Protein AF-A0A0F9GQ39-F1 (afdb_monomer)

Organism: NCBI:txid412755

Foldseek 3Di:
DDDKDKDWDWDDDPQAWIWIWIDIDVGDIGTQDIDGGHRCVVVCVVVVVVSVVVVVVVVVVVVVVVVVD

Radius of gyration: 14.48 Å; Cα contacts (8 Å, |Δi|>4): 80; chains: 1; bounding box: 34×25×35 Å

Secondary structure (DSSP, 8-state):
-----EEEEEEEETTTEEEEEEEETT---EEEEEEE-TTTHHHHHHHHHHHHHHHHHHHHHHHHHHHH-

Structure (mmCIF, N/CA/C/O backbone):
data_AF-A0A0F9GQ39-F1
#
_entry.id   AF-A0A0F9GQ39-F1
#
loop_
_atom_site.group_PDB
_atom_site.id
_atom_site.type_symbol
_atom_site.label_atom_id
_atom_site.label_alt_id
_atom_site.label_comp_id
_atom_site.label_asym_id
_atom_site.label_entity_id
_atom_site.label_seq_id
_atom_site.pdbx_PDB_ins_code
_atom_site.Cartn_x
_atom_site.Cartn_y
_atom_site.Cartn_z
_atom_site.occupancy
_atom_site.B_iso_or_equiv
_atom_site.auth_seq_id
_atom_site.auth_comp_id
_atom_site.auth_asym_id
_atom_site.auth_atom_id
_atom_site.pdbx_PDB_model_num
ATOM 1 N N . MET A 1 1 ? 20.255 -0.893 -18.933 1.00 60.34 1 MET A N 1
ATOM 2 C CA . MET A 1 1 ? 18.973 -0.580 -18.273 1.00 60.34 1 MET A CA 1
ATOM 3 C C . M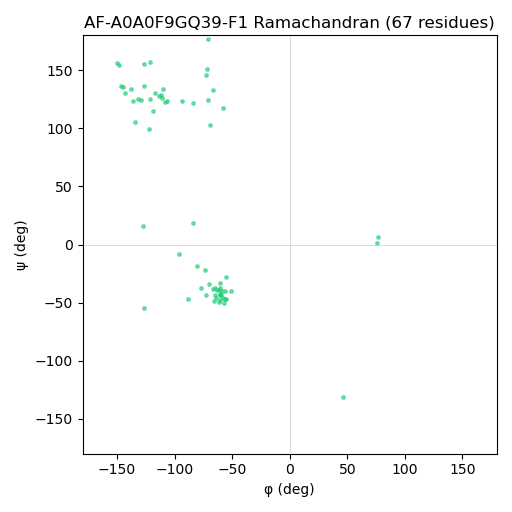ET A 1 1 ? 19.236 0.450 -17.200 1.00 60.34 1 MET A C 1
ATOM 5 O O . MET A 1 1 ? 20.268 0.351 -16.544 1.00 60.34 1 MET A O 1
ATOM 9 N N . ALA A 1 2 ? 18.368 1.453 -17.098 1.00 74.25 2 ALA A N 1
ATOM 10 C CA . ALA A 1 2 ? 18.377 2.370 -15.967 1.00 74.25 2 ALA A CA 1
ATOM 11 C C . ALA A 1 2 ? 17.847 1.636 -14.725 1.00 74.25 2 ALA A C 1
ATOM 13 O O . ALA A 1 2 ? 17.082 0.682 -14.858 1.00 74.25 2 ALA A O 1
ATOM 14 N N . LEU A 1 3 ? 18.310 2.046 -13.547 1.00 84.62 3 LEU A N 1
ATOM 15 C CA . LEU A 1 3 ? 17.718 1.635 -12.279 1.00 84.62 3 LEU A CA 1
ATOM 16 C C . LEU A 1 3 ? 16.314 2.250 -12.197 1.00 84.62 3 LEU A C 1
ATOM 18 O O . LEU A 1 3 ? 16.188 3.434 -12.493 1.00 84.62 3 LEU A O 1
ATOM 22 N N . ILE A 1 4 ? 15.312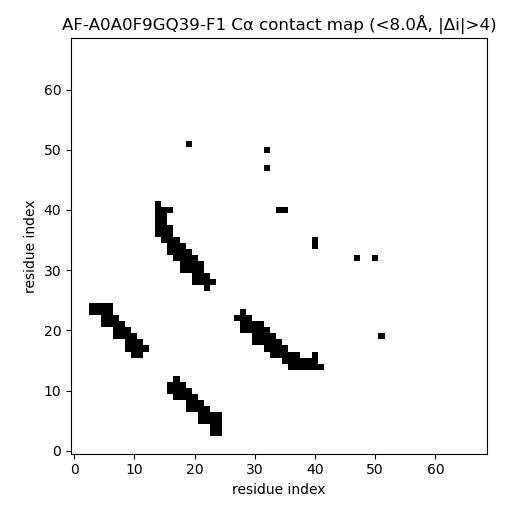 1.450 -11.831 1.00 90.25 4 ILE A N 1
ATOM 23 C CA . ILE A 1 4 ? 13.954 1.915 -11.520 1.00 90.25 4 ILE A CA 1
ATOM 24 C C . ILE A 1 4 ? 13.753 1.707 -10.022 1.00 90.25 4 ILE A C 1
ATOM 26 O O . ILE A 1 4 ? 13.966 0.598 -9.520 1.00 90.25 4 ILE A O 1
ATOM 30 N N . GLU A 1 5 ? 13.363 2.759 -9.313 1.00 93.56 5 GLU A N 1
ATOM 31 C CA . GLU A 1 5 ? 13.072 2.740 -7.883 1.00 93.56 5 GLU A CA 1
ATOM 32 C C . GLU A 1 5 ? 11.602 3.094 -7.633 1.00 93.56 5 GLU A C 1
ATOM 34 O O . GLU A 1 5 ? 11.091 4.085 -8.148 1.00 93.56 5 GLU A O 1
ATOM 39 N N . ILE A 1 6 ? 10.914 2.278 -6.830 1.00 94.81 6 ILE A N 1
A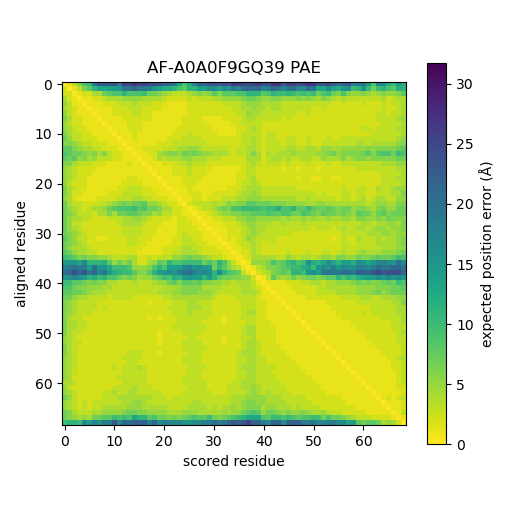TOM 40 C CA . ILE A 1 6 ? 9.531 2.529 -6.410 1.00 94.81 6 ILE A CA 1
ATOM 41 C C . ILE A 1 6 ? 9.516 2.666 -4.888 1.00 94.81 6 ILE A C 1
ATOM 43 O O . ILE A 1 6 ? 9.777 1.706 -4.160 1.00 94.81 6 ILE A O 1
ATOM 47 N N . GLU A 1 7 ? 9.181 3.857 -4.405 1.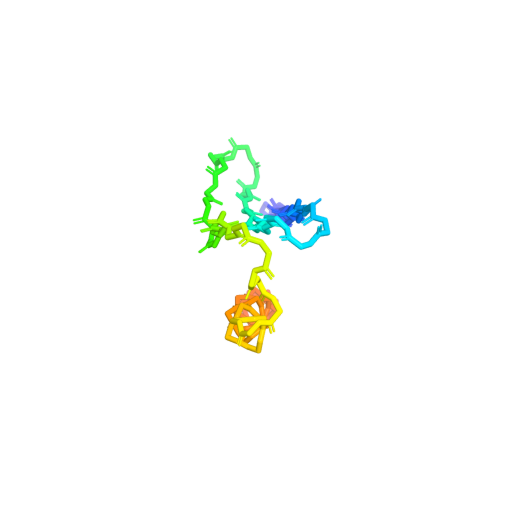00 96.31 7 GLU A N 1
ATOM 48 C CA . GLU A 1 7 ? 8.994 4.154 -2.989 1.00 96.31 7 GLU A CA 1
ATOM 49 C C . GLU A 1 7 ? 7.514 4.004 -2.621 1.00 96.31 7 GLU A C 1
ATOM 51 O O . GLU A 1 7 ? 6.650 4.677 -3.184 1.00 96.31 7 GLU A O 1
ATOM 56 N N . ILE A 1 8 ? 7.214 3.161 -1.629 1.00 96.69 8 ILE A N 1
ATOM 57 C CA . ILE A 1 8 ? 5.871 3.039 -1.046 1.00 96.69 8 ILE A CA 1
ATOM 58 C C . ILE A 1 8 ? 5.894 3.657 0.348 1.00 96.69 8 ILE A C 1
ATOM 60 O O . ILE A 1 8 ? 6.654 3.235 1.221 1.00 96.69 8 ILE A O 1
ATOM 64 N N . MET A 1 9 ? 5.028 4.638 0.578 1.00 97.88 9 MET A N 1
ATOM 65 C CA . MET A 1 9 ? 4.912 5.340 1.852 1.00 97.88 9 MET A CA 1
ATOM 66 C C . MET A 1 9 ? 3.558 5.045 2.490 1.00 97.88 9 MET A C 1
ATOM 68 O O . MET A 1 9 ? 2.514 5.242 1.869 1.00 97.88 9 MET A O 1
ATOM 72 N N . LEU A 1 10 ? 3.586 4.609 3.751 1.00 96.94 10 LEU A N 1
ATOM 73 C CA . LEU A 1 10 ? 2.399 4.380 4.574 1.00 96.94 10 LEU A CA 1
ATOM 74 C C . LEU A 1 10 ? 2.356 5.402 5.707 1.00 96.94 10 LEU A C 1
ATOM 76 O O . LEU A 1 10 ? 3.326 5.547 6.454 1.00 96.94 10 LEU A O 1
ATOM 80 N N . LYS A 1 11 ? 1.222 6.081 5.863 1.00 97.00 11 LYS A N 1
ATOM 81 C CA . LYS A 1 11 ? 0.952 7.004 6.971 1.00 97.00 11 LYS A CA 1
ATOM 82 C C . LYS A 1 11 ? -0.348 6.596 7.642 1.00 97.00 11 LYS A C 1
ATOM 84 O O . LYS A 1 11 ? -1.315 6.267 6.963 1.00 97.00 11 LYS A O 1
ATOM 89 N N . TRP A 1 12 ? -0.380 6.599 8.969 1.00 95.25 12 TRP A N 1
ATOM 90 C CA . TRP A 1 12 ? -1.596 6.269 9.701 1.00 95.25 12 TRP A CA 1
ATOM 91 C C . TRP A 1 12 ? -1.678 6.992 11.037 1.00 95.25 12 TRP A C 1
ATOM 93 O O . TRP A 1 12 ? -0.668 7.342 11.648 1.00 95.25 12 TRP A O 1
ATOM 103 N N . GLU A 1 13 ? -2.910 7.143 11.501 1.00 93.38 13 GLU A N 1
ATOM 104 C CA . GLU A 1 13 ? -3.257 7.580 12.843 1.00 93.38 13 GLU A CA 1
ATOM 105 C C . GLU A 1 13 ? -4.310 6.618 13.402 1.00 93.38 13 GLU A C 1
ATOM 107 O O . GLU A 1 13 ? -5.346 6.364 12.780 1.00 93.38 13 GLU A O 1
ATOM 112 N N . ASN A 1 14 ? -4.027 6.037 14.571 1.00 89.44 14 ASN A N 1
ATOM 113 C CA . ASN A 1 14 ? -4.829 4.956 15.141 1.00 89.44 14 ASN A CA 1
ATOM 114 C C . ASN A 1 14 ? -6.292 5.373 15.329 1.00 89.44 14 ASN A C 1
ATOM 116 O O . ASN A 1 14 ? -6.600 6.246 16.134 1.00 89.44 14 ASN A O 1
ATOM 120 N N . GLY A 1 15 ? -7.196 4.691 14.623 1.00 86.88 15 GLY A N 1
ATOM 121 C CA . GLY A 1 15 ? -8.632 4.958 14.702 1.00 86.88 15 GLY A CA 1
ATOM 122 C C . GLY A 1 15 ? -9.099 6.206 13.946 1.00 86.88 15 GLY A C 1
ATOM 123 O O . GLY A 1 15 ? -10.270 6.551 14.079 1.00 86.88 15 GLY A O 1
ATOM 124 N N . VAL A 1 16 ? -8.225 6.866 13.178 1.00 90.56 16 VAL A N 1
ATOM 125 C CA . VAL A 1 16 ? -8.523 8.148 12.516 1.00 90.56 16 VAL A CA 1
ATOM 126 C C . VAL A 1 16 ? -8.239 8.094 11.020 1.00 90.56 16 VAL A C 1
ATOM 128 O O . VAL A 1 16 ? -9.116 8.398 10.215 1.00 90.56 16 VAL A O 1
ATOM 131 N N . SER A 1 17 ? -7.024 7.722 10.616 1.00 93.88 17 SER A N 1
ATOM 132 C CA . SER A 1 17 ? -6.634 7.831 9.211 1.00 93.88 17 SER A CA 1
ATOM 133 C C . SER A 1 17 ? -5.645 6.766 8.768 1.00 93.88 17 SER A C 1
ATOM 135 O O . SER A 1 17 ? -4.879 6.209 9.559 1.00 93.88 17 SER A O 1
ATOM 137 N N . PHE A 1 18 ? -5.681 6.486 7.470 1.00 95.50 18 PHE A N 1
ATOM 138 C CA . PHE A 1 18 ? -4.700 5.671 6.772 1.00 95.50 18 PHE A CA 1
ATOM 139 C C . PHE A 1 18 ? -4.492 6.223 5.363 1.00 95.50 18 PHE A C 1
ATOM 141 O O . PHE A 1 18 ? -5.450 6.531 4.654 1.00 95.50 18 PHE A O 1
ATOM 148 N N . GLU A 1 19 ? -3.240 6.308 4.941 1.00 97.00 19 GLU A N 1
ATOM 149 C CA . GLU A 1 19 ? -2.842 6.727 3.607 1.00 97.00 19 GLU A CA 1
ATOM 150 C C . GLU A 1 19 ? -1.704 5.831 3.106 1.00 97.00 19 GLU A C 1
ATOM 152 O O . GLU A 1 19 ? -0.733 5.575 3.823 1.00 97.00 19 GLU A O 1
ATOM 157 N N . MET A 1 20 ? -1.821 5.378 1.860 1.00 97.75 20 MET A N 1
ATOM 158 C CA . MET A 1 20 ? -0.741 4.751 1.105 1.00 97.75 20 MET A CA 1
ATOM 159 C C . MET A 1 20 ? -0.506 5.558 -0.168 1.00 97.75 20 MET A C 1
ATOM 161 O O . MET A 1 20 ? -1.427 5.773 -0.963 1.00 97.75 20 MET A O 1
ATOM 165 N N . THR A 1 21 ? 0.737 5.981 -0.366 1.00 98.00 21 THR A N 1
ATOM 166 C CA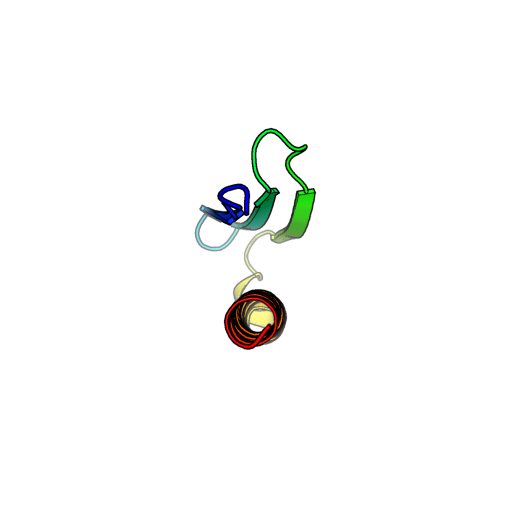 . THR A 1 21 ? 1.184 6.703 -1.559 1.00 98.00 21 THR A CA 1
ATOM 167 C C . THR A 1 21 ? 2.388 6.016 -2.186 1.00 98.00 21 THR A C 1
ATOM 169 O O . THR A 1 21 ? 3.159 5.363 -1.482 1.00 98.00 21 THR A O 1
ATOM 172 N N . GLU A 1 22 ? 2.584 6.222 -3.481 1.00 96.50 22 GLU A N 1
ATOM 173 C CA . GLU A 1 22 ? 3.753 5.759 -4.229 1.00 96.50 22 GLU A CA 1
ATOM 174 C C . GLU A 1 22 ? 4.509 6.918 -4.879 1.00 96.50 22 GLU A C 1
ATOM 176 O O . GLU A 1 22 ? 3.939 7.983 -5.133 1.00 96.50 22 GLU A O 1
ATOM 181 N N . LYS A 1 23 ? 5.786 6.690 -5.168 1.00 97.06 23 LYS A N 1
ATOM 182 C CA . LYS A 1 23 ? 6.624 7.527 -6.026 1.00 97.06 23 LYS A CA 1
ATOM 183 C C . LYS A 1 23 ? 7.554 6.617 -6.825 1.00 97.06 23 LYS A C 1
ATOM 185 O O . LYS A 1 23 ? 8.187 5.744 -6.244 1.00 97.06 23 LYS A O 1
ATOM 190 N N . GLU A 1 24 ? 7.617 6.818 -8.136 1.00 94.88 24 GLU A N 1
ATOM 191 C CA . GLU A 1 24 ? 8.555 6.121 -9.025 1.00 94.88 24 GLU A CA 1
ATOM 192 C C . GLU A 1 24 ? 9.657 7.101 -9.438 1.00 94.88 24 GLU A C 1
ATOM 194 O O . GLU A 1 24 ? 9.354 8.183 -9.947 1.00 94.88 24 GLU A O 1
ATOM 199 N N . ASP A 1 25 ? 10.915 6.747 -9.176 1.00 93.25 25 ASP A N 1
ATOM 200 C CA . ASP A 1 25 ? 12.106 7.573 -9.400 1.00 93.25 25 ASP A CA 1
ATOM 201 C C . ASP A 1 25 ? 11.929 9.023 -8.883 1.00 93.25 25 ASP A C 1
ATOM 203 O O . ASP A 1 25 ? 11.459 9.261 -7.766 1.00 93.25 25 ASP A O 1
ATOM 207 N N . ASP A 1 26 ? 12.266 10.025 -9.699 1.00 90.62 26 ASP A N 1
ATOM 208 C CA . ASP A 1 26 ? 12.047 11.454 -9.428 1.00 90.62 26 ASP A CA 1
ATOM 209 C C . ASP A 1 26 ? 10.625 11.932 -9.797 1.00 90.62 26 ASP A C 1
ATOM 211 O O . ASP A 1 26 ? 10.371 13.129 -9.969 1.00 90.62 26 ASP A O 1
ATOM 215 N N . GLY A 1 27 ? 9.684 10.998 -9.940 1.00 91.00 27 GLY A N 1
ATOM 216 C CA . GLY A 1 27 ? 8.298 11.249 -10.306 1.00 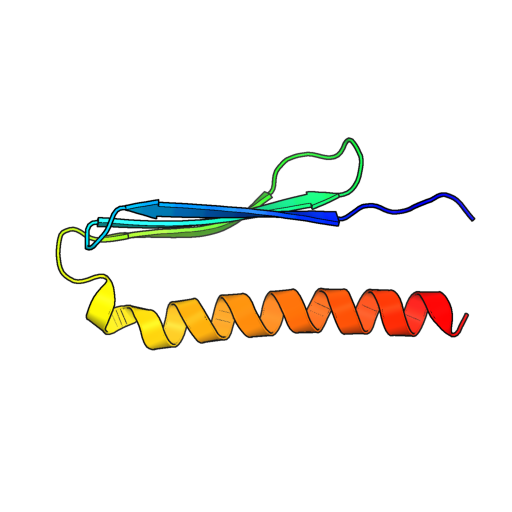91.00 27 GLY A CA 1
ATOM 217 C C . GLY A 1 27 ? 7.460 11.922 -9.216 1.00 91.00 27 GLY A C 1
ATOM 218 O O . GLY A 1 27 ? 7.895 12.189 -8.092 1.00 91.00 27 GLY A O 1
ATOM 219 N N . ALA A 1 28 ? 6.207 12.209 -9.572 1.00 94.69 28 ALA A N 1
ATOM 220 C CA . ALA A 1 28 ? 5.235 12.762 -8.639 1.00 94.69 28 ALA A CA 1
ATOM 221 C C . ALA A 1 28 ? 4.773 11.702 -7.630 1.00 94.69 28 ALA A C 1
ATOM 223 O O . ALA A 1 28 ? 4.611 10.534 -7.974 1.00 94.69 28 ALA A O 1
ATOM 224 N N . VAL A 1 29 ? 4.496 12.139 -6.399 1.00 96.75 29 VAL A N 1
ATOM 225 C CA . VAL A 1 29 ? 3.834 11.292 -5.403 1.00 96.75 29 VAL A CA 1
ATOM 226 C C . VAL A 1 29 ? 2.375 11.097 -5.809 1.00 96.75 29 VAL A C 1
ATOM 228 O O . VAL A 1 29 ? 1.640 12.074 -5.979 1.00 96.75 29 VAL A O 1
ATOM 231 N N . VAL A 1 30 ? 1.949 9.844 -5.931 1.00 96.06 30 VAL A N 1
ATOM 232 C CA . VAL A 1 30 ? 0.578 9.455 -6.275 1.00 96.06 30 VAL A CA 1
ATOM 233 C C . VAL A 1 30 ? -0.086 8.820 -5.057 1.00 96.06 30 VAL A C 1
ATOM 235 O O . VAL A 1 30 ? 0.502 7.986 -4.371 1.00 96.06 30 VAL A O 1
ATOM 238 N N . SER A 1 31 ? -1.323 9.227 -4.762 1.00 95.81 31 SER A N 1
ATOM 239 C CA . SER A 1 31 ? -2.121 8.609 -3.700 1.00 95.81 31 SER A CA 1
ATOM 240 C C . SER A 1 31 ? -2.819 7.367 -4.238 1.00 95.81 31 SER A C 1
ATOM 242 O O . SER A 1 31 ? -3.584 7.457 -5.196 1.00 95.81 31 SER A O 1
ATOM 244 N N . ILE A 1 32 ? -2.556 6.217 -3.617 1.00 95.12 32 ILE A N 1
ATOM 245 C CA . ILE A 1 32 ? -3.199 4.949 -3.975 1.00 95.12 32 ILE A CA 1
ATOM 246 C C . ILE A 1 32 ? -4.494 4.796 -3.183 1.00 95.12 32 ILE A C 1
ATOM 248 O O . ILE A 1 32 ? -5.546 4.473 -3.730 1.00 95.12 32 ILE A O 1
ATOM 252 N N . ILE A 1 33 ? -4.424 5.046 -1.877 1.00 94.94 33 ILE A N 1
ATOM 253 C CA . ILE A 1 33 ? -5.592 5.071 -1.006 1.00 94.94 33 ILE A CA 1
ATOM 254 C C . ILE A 1 33 ? -5.381 6.109 0.087 1.00 94.94 33 ILE A C 1
ATOM 256 O O . ILE A 1 33 ? -4.314 6.186 0.694 1.00 94.94 33 ILE A O 1
ATOM 260 N N . LYS A 1 34 ? -6.426 6.889 0.350 1.00 94.94 34 LYS A N 1
ATOM 261 C CA . LYS A 1 34 ? -6.484 7.827 1.463 1.00 94.94 34 LYS A CA 1
ATOM 262 C C . LYS A 1 34 ? -7.842 7.709 2.133 1.00 94.94 34 LYS A C 1
ATOM 264 O O . LYS A 1 34 ? -8.874 7.848 1.481 1.00 94.94 34 LYS A O 1
ATOM 269 N N . VAL A 1 35 ? -7.826 7.432 3.428 1.00 93.00 35 VAL A N 1
ATOM 270 C CA . VAL A 1 35 ? -9.012 7.240 4.256 1.00 93.00 35 VAL A CA 1
ATOM 271 C C . VAL A 1 35 ? -8.888 8.120 5.488 1.00 93.00 35 VAL A C 1
ATOM 273 O O . VAL A 1 35 ? -7.917 8.020 6.237 1.00 93.00 35 VAL A O 1
ATOM 276 N N . GLU A 1 36 ? -9.896 8.957 5.698 1.00 90.50 36 GLU A N 1
ATOM 277 C CA . GLU A 1 36 ? -10.063 9.797 6.882 1.00 90.50 36 GLU A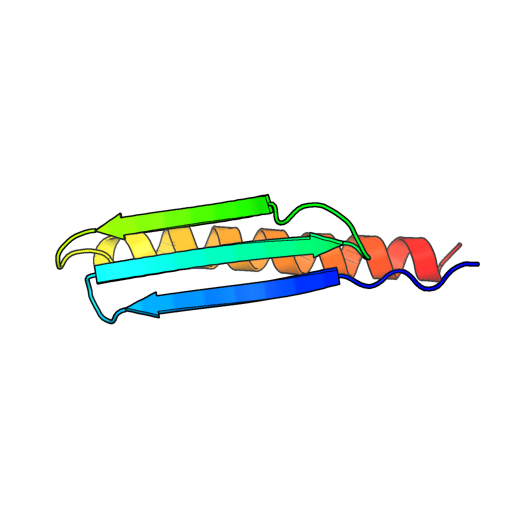 CA 1
ATOM 278 C C . GLU A 1 36 ? -11.424 9.435 7.491 1.00 90.50 36 GLU A C 1
ATOM 280 O O . GLU A 1 36 ? -12.473 9.826 6.985 1.00 90.50 36 GLU A O 1
ATOM 285 N N . GLU A 1 37 ? -11.409 8.606 8.533 1.00 79.06 37 GLU A N 1
ATOM 286 C CA . GLU A 1 37 ? -12.594 8.000 9.144 1.00 79.06 37 GLU A CA 1
ATOM 287 C C . GLU A 1 37 ? -12.498 8.120 10.665 1.00 79.06 37 GLU A C 1
ATOM 289 O O . GLU A 1 37 ? -11.751 7.399 11.329 1.00 79.06 37 GLU A O 1
ATOM 294 N N . ASN A 1 38 ? -13.289 9.031 11.231 1.00 71.69 38 ASN A N 1
ATOM 295 C CA . ASN A 1 38 ? -13.315 9.278 12.668 1.00 71.69 38 ASN A CA 1
ATOM 296 C C . ASN A 1 38 ? -13.938 8.085 13.413 1.00 71.69 38 ASN A C 1
ATOM 298 O O . ASN A 1 38 ? -15.159 7.946 13.470 1.00 71.69 38 ASN A O 1
ATOM 302 N N . ALA A 1 39 ? -13.087 7.267 14.034 1.00 67.12 39 ALA A N 1
ATOM 303 C CA . ALA A 1 39 ? -13.408 6.176 14.959 1.00 67.12 39 ALA A CA 1
ATOM 304 C C . ALA A 1 39 ? -13.962 4.864 14.368 1.00 67.12 39 ALA A C 1
ATOM 306 O O . ALA A 1 39 ? -14.186 3.930 15.139 1.00 67.12 39 ALA A O 1
ATOM 307 N N . ASN A 1 40 ? -14.124 4.728 13.043 1.00 83.56 40 ASN A N 1
ATOM 308 C CA . ASN A 1 40 ? -14.634 3.484 12.438 1.00 83.56 40 ASN A CA 1
ATOM 309 C C . ASN A 1 40 ? -13.766 2.886 11.315 1.00 83.56 40 ASN A C 1
ATOM 311 O O . ASN A 1 40 ? -14.184 1.952 10.624 1.00 83.56 40 ASN A O 1
ATOM 315 N N . ILE A 1 41 ? -12.509 3.327 11.195 1.00 86.81 41 ILE A N 1
ATOM 316 C CA . ILE A 1 41 ? -11.554 2.783 10.216 1.00 86.81 41 ILE A CA 1
ATOM 317 C C . ILE A 1 41 ? -11.372 1.258 10.332 1.00 86.81 41 ILE A C 1
ATOM 319 O O . ILE A 1 41 ? -11.117 0.5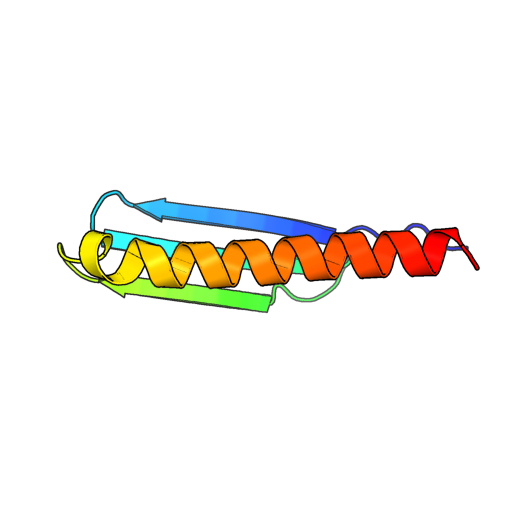75 9.344 1.00 86.81 41 ILE A O 1
ATOM 323 N N . ALA A 1 42 ? -11.570 0.696 11.531 1.00 88.06 42 ALA A N 1
ATOM 324 C CA . ALA A 1 42 ? -11.495 -0.742 11.775 1.00 88.06 42 ALA A CA 1
ATOM 325 C C . ALA A 1 42 ? -12.527 -1.546 10.963 1.00 88.06 42 ALA A C 1
ATOM 327 O O . ALA A 1 42 ? -12.230 -2.663 10.544 1.00 88.06 42 ALA A O 1
ATOM 328 N N . SER A 1 43 ? -13.716 -0.985 10.713 1.00 90.56 43 SER A N 1
ATOM 329 C CA . SER A 1 43 ? -14.777 -1.669 9.959 1.00 90.56 43 SER A CA 1
ATOM 330 C C . SER A 1 43 ? -14.442 -1.829 8.475 1.00 90.56 43 SER A C 1
ATOM 332 O O . SER A 1 43 ? -14.770 -2.847 7.870 1.00 90.56 43 SER A O 1
ATOM 334 N N . ILE A 1 44 ? -13.737 -0.853 7.905 1.00 90.31 44 ILE A N 1
ATOM 335 C CA . ILE A 1 44 ? -13.328 -0.829 6.496 1.00 90.31 44 ILE A CA 1
ATOM 336 C C . ILE A 1 44 ? -11.903 -1.349 6.285 1.00 90.31 44 ILE A C 1
ATOM 338 O O . ILE A 1 44 ? -11.488 -1.577 5.148 1.00 90.31 44 ILE A O 1
ATOM 342 N N . TRP A 1 45 ? -11.161 -1.596 7.369 1.00 93.12 45 TRP A N 1
ATOM 343 C CA . TRP A 1 45 ? -9.795 -2.111 7.331 1.00 93.12 45 TRP A CA 1
ATOM 344 C C . TRP A 1 45 ? -9.614 -3.370 6.471 1.00 93.12 45 TRP A C 1
ATOM 346 O O . TRP A 1 45 ? -8.620 -3.429 5.743 1.00 93.12 45 TRP A O 1
ATOM 356 N N . PRO A 1 46 ? -10.535 -4.359 6.470 1.00 95.25 46 PRO A N 1
ATOM 357 C CA . PRO A 1 46 ? -10.410 -5.506 5.577 1.00 95.25 46 PRO A CA 1
ATOM 358 C C . PRO A 1 46 ? -10.304 -5.095 4.104 1.00 95.25 46 PRO A C 1
ATOM 360 O O . PRO A 1 46 ? -9.473 -5.639 3.387 1.00 95.25 46 PRO A O 1
ATOM 363 N N . HIS A 1 47 ? -11.069 -4.093 3.667 1.00 94.44 47 HIS A N 1
ATOM 364 C CA . HIS A 1 47 ? -11.035 -3.604 2.288 1.00 94.44 47 HIS A CA 1
ATOM 365 C C . HIS A 1 47 ? -9.764 -2.806 1.991 1.00 94.44 47 HIS A C 1
ATOM 367 O O . HIS A 1 47 ? -9.130 -3.040 0.965 1.00 94.44 47 HIS A O 1
ATOM 373 N N . ILE A 1 48 ? -9.351 -1.930 2.915 1.00 94.19 48 ILE A N 1
ATOM 374 C CA . ILE A 1 48 ? -8.088 -1.178 2.814 1.00 94.19 48 ILE A CA 1
ATOM 375 C C . ILE A 1 48 ? -6.917 -2.150 2.636 1.00 94.19 48 ILE A C 1
ATOM 377 O O . ILE A 1 48 ? -6.094 -1.989 1.738 1.00 94.19 48 ILE A O 1
ATOM 381 N N . ARG A 1 49 ? -6.875 -3.209 3.452 1.00 96.00 49 ARG A N 1
ATOM 382 C CA . ARG A 1 49 ? -5.830 -4.234 3.394 1.00 96.00 49 ARG A CA 1
ATOM 383 C C . ARG A 1 49 ? -5.774 -4.938 2.039 1.00 96.00 49 ARG A C 1
ATOM 385 O O . ARG A 1 49 ? -4.673 -5.177 1.549 1.00 96.00 49 ARG A O 1
ATOM 392 N N . GLU A 1 50 ? -6.916 -5.298 1.457 1.00 97.00 50 GLU A N 1
ATOM 393 C CA . GLU A 1 50 ? -6.937 -5.969 0.151 1.00 97.00 50 GLU A CA 1
ATOM 394 C C . GLU A 1 50 ? -6.452 -5.047 -0.974 1.00 97.00 50 GLU A C 1
ATOM 396 O O . GLU A 1 50 ? -5.677 -5.494 -1.818 1.00 97.00 50 GLU A O 1
ATOM 401 N N . VAL A 1 51 ? -6.795 -3.754 -0.938 1.00 95.69 51 VAL A N 1
ATOM 402 C CA . VAL A 1 51 ? -6.257 -2.762 -1.889 1.00 95.69 51 VAL A CA 1
ATOM 403 C C . VAL A 1 51 ? -4.733 -2.667 -1.774 1.00 95.69 51 VAL A C 1
ATOM 405 O O . VAL A 1 51 ? -4.035 -2.756 -2.783 1.00 95.69 51 VAL A O 1
ATOM 408 N N . CYS A 1 52 ? -4.197 -2.561 -0.554 1.00 96.69 52 CYS A N 1
ATOM 409 C CA . CYS A 1 52 ? -2.749 -2.496 -0.344 1.00 96.69 52 CYS A CA 1
ATOM 410 C C . CYS A 1 52 ? -2.025 -3.750 -0.850 1.00 96.69 52 CYS A C 1
ATOM 412 O O . CYS A 1 52 ? -0.979 -3.642 -1.487 1.00 96.69 52 CYS A O 1
ATOM 414 N N . LYS A 1 53 ? -2.577 -4.942 -0.592 1.00 97.81 53 LYS A N 1
ATOM 415 C CA . LYS A 1 53 ? -2.002 -6.200 -1.091 1.00 97.81 53 LYS A CA 1
ATOM 416 C C . LYS A 1 53 ? -1.979 -6.250 -2.611 1.00 97.81 53 LYS A C 1
ATOM 418 O O . LYS A 1 53 ? -0.931 -6.555 -3.167 1.00 97.81 53 LYS A O 1
ATOM 423 N N . ALA A 1 54 ? -3.106 -5.945 -3.255 1.00 97.00 54 ALA A N 1
ATOM 424 C CA . ALA A 1 54 ? -3.221 -5.991 -4.708 1.00 97.00 54 ALA A CA 1
ATOM 425 C C . ALA A 1 54 ? -2.206 -5.056 -5.377 1.00 97.00 54 ALA A C 1
ATOM 427 O O . ALA A 1 54 ? -1.571 -5.436 -6.358 1.00 97.00 54 ALA A O 1
ATOM 428 N N . GLN A 1 55 ? -1.994 -3.869 -4.803 1.00 96.06 55 GLN A N 1
ATOM 429 C CA . GLN A 1 55 ? -0.998 -2.931 -5.310 1.00 96.06 55 GLN A CA 1
ATOM 430 C C . GLN A 1 55 ? 0.434 -3.466 -5.159 1.00 96.06 55 GLN A C 1
ATOM 432 O O . GLN A 1 55 ? 1.197 -3.464 -6.123 1.00 96.06 55 GLN A O 1
ATOM 437 N N . ILE A 1 56 ? 0.795 -3.971 -3.972 1.00 96.44 56 ILE A N 1
ATOM 438 C CA . ILE A 1 56 ? 2.132 -4.536 -3.720 1.00 96.44 56 ILE A CA 1
ATOM 439 C C . ILE A 1 56 ? 2.403 -5.733 -4.637 1.00 96.44 56 ILE A C 1
ATOM 441 O O . ILE A 1 56 ? 3.481 -5.841 -5.218 1.00 96.44 56 ILE A O 1
ATOM 445 N N . GLU A 1 57 ? 1.422 -6.619 -4.796 1.00 97.62 57 GLU A N 1
ATOM 446 C CA . GLU A 1 57 ? 1.507 -7.758 -5.710 1.00 97.62 57 GLU A CA 1
ATOM 447 C C . GLU A 1 57 ? 1.685 -7.301 -7.166 1.00 97.62 57 GLU A C 1
ATOM 449 O O . GLU A 1 57 ? 2.507 -7.863 -7.889 1.00 97.62 57 GLU A O 1
ATOM 454 N N . GLY A 1 58 ? 0.997 -6.230 -7.574 1.00 96.75 58 GLY A N 1
ATOM 455 C CA . GLY A 1 58 ? 1.177 -5.586 -8.875 1.00 96.75 58 GLY A CA 1
ATOM 456 C C . GLY A 1 58 ? 2.622 -5.154 -9.137 1.00 96.75 58 GLY A C 1
ATOM 457 O O . GLY A 1 58 ? 3.164 -5.474 -10.198 1.00 96.75 58 GLY A O 1
ATOM 458 N N . TYR A 1 59 ? 3.281 -4.503 -8.171 1.00 95.44 59 TYR A N 1
ATOM 459 C CA . TYR A 1 59 ? 4.694 -4.127 -8.325 1.00 95.44 59 TYR A CA 1
ATOM 460 C C . TYR A 1 59 ? 5.613 -5.339 -8.426 1.00 95.44 59 TYR A C 1
ATOM 462 O O . TYR A 1 59 ? 6.502 -5.359 -9.273 1.00 95.44 59 TYR A O 1
ATOM 470 N N . LEU A 1 60 ? 5.407 -6.360 -7.590 1.00 95.94 60 LEU A N 1
ATOM 471 C CA . LEU A 1 60 ? 6.234 -7.569 -7.621 1.00 95.94 60 LEU A CA 1
ATOM 472 C C . LEU A 1 60 ? 6.105 -8.310 -8.955 1.00 95.94 60 LEU A C 1
ATOM 474 O O . LEU A 1 60 ? 7.106 -8.790 -9.486 1.00 95.94 60 LEU A O 1
ATOM 478 N N . ASN A 1 61 ? 4.898 -8.361 -9.520 1.00 96.81 61 ASN A N 1
ATOM 479 C CA . ASN A 1 61 ? 4.671 -8.929 -10.845 1.00 96.81 61 ASN A CA 1
ATOM 480 C C . ASN A 1 61 ? 5.384 -8.115 -11.930 1.00 96.81 61 ASN A C 1
ATOM 482 O O . ASN A 1 61 ? 6.103 -8.703 -12.736 1.00 96.81 61 ASN A O 1
ATOM 486 N N . ARG A 1 62 ? 5.273 -6.778 -11.903 1.00 94.38 62 ARG A N 1
ATOM 487 C CA . ARG A 1 62 ? 5.992 -5.891 -12.836 1.00 94.38 62 ARG A CA 1
ATOM 488 C C . ARG A 1 62 ? 7.503 -6.113 -12.771 1.00 94.38 62 ARG A C 1
ATOM 490 O O . ARG A 1 62 ? 8.116 -6.357 -13.803 1.00 94.38 62 ARG A O 1
ATOM 497 N N . VAL A 1 63 ? 8.089 -6.108 -11.572 1.00 94.00 63 VAL A N 1
ATOM 498 C CA . VAL A 1 63 ? 9.522 -6.395 -11.374 1.00 94.00 63 VAL A CA 1
ATOM 499 C C . VAL A 1 63 ? 9.875 -7.775 -11.929 1.00 94.00 63 VAL A C 1
ATOM 501 O O . VAL A 1 63 ? 10.857 -7.923 -12.651 1.00 94.00 63 VAL A O 1
ATOM 504 N N . GLY A 1 64 ? 9.064 -8.791 -11.630 1.00 94.19 64 GLY A N 1
ATOM 505 C CA . GLY A 1 64 ? 9.273 -10.148 -12.126 1.00 94.19 64 GLY A CA 1
ATOM 506 C C . GLY A 1 64 ? 9.237 -10.251 -13.651 1.00 94.19 64 GLY A C 1
ATOM 507 O O . GLY A 1 64 ? 10.005 -11.023 -14.219 1.00 94.19 64 GLY A O 1
ATOM 508 N N . ASP A 1 65 ? 8.375 -9.493 -14.320 1.00 94.69 65 ASP A N 1
ATOM 509 C CA . ASP A 1 65 ? 8.266 -9.487 -15.780 1.00 94.69 65 ASP A CA 1
ATOM 510 C C . ASP A 1 65 ? 9.394 -8.686 -16.445 1.00 94.69 65 ASP A C 1
ATOM 512 O O . ASP A 1 65 ? 9.953 -9.130 -17.453 1.00 94.69 65 ASP A O 1
ATOM 516 N N . GLU A 1 66 ? 9.814 -7.574 -15.839 1.00 91.06 66 GLU A N 1
ATOM 517 C CA . GLU A 1 66 ? 10.986 -6.805 -16.274 1.00 91.06 66 GLU A CA 1
ATOM 518 C C . GLU A 1 66 ? 12.291 -7.601 -16.107 1.00 91.06 66 GLU A C 1
ATOM 520 O O . GLU A 1 66 ? 13.150 -7.550 -16.981 1.00 91.06 66 GLU A O 1
ATOM 525 N N . MET A 1 67 ? 12.435 -8.396 -15.040 1.00 88.75 67 MET A N 1
ATOM 526 C CA . MET A 1 67 ? 13.626 -9.230 -14.806 1.00 88.75 67 MET A CA 1
ATOM 527 C C . MET A 1 67 ? 13.727 -10.464 -15.714 1.00 88.75 67 MET A C 1
ATOM 529 O O . MET A 1 67 ? 14.812 -11.031 -15.847 1.00 88.75 67 MET A O 1
ATOM 533 N N . LYS A 1 68 ? 12.613 -10.934 -16.288 1.00 88.44 68 LYS A N 1
A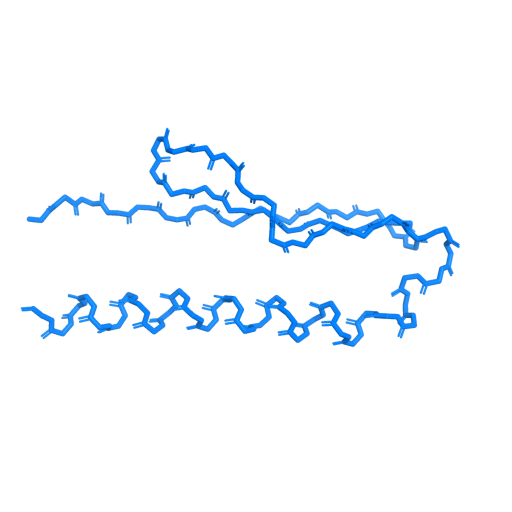TOM 534 C CA . LYS A 1 68 ? 12.606 -12.056 -17.249 1.00 88.44 68 LYS A CA 1
ATOM 535 C C . LYS A 1 68 ? 12.995 -11.626 -18.665 1.00 88.44 68 LYS A C 1
ATOM 537 O O . LYS A 1 68 ? 13.273 -12.502 -19.486 1.00 88.44 68 LYS A O 1
ATOM 542 N N . SER A 1 69 ? 12.915 -10.327 -18.948 1.00 64.69 69 SER A N 1
ATOM 543 C CA . SER A 1 69 ? 13.173 -9.726 -20.260 1.00 64.69 69 SER A CA 1
ATOM 544 C C . SER A 1 69 ? 14.666 -9.496 -20.484 1.00 64.69 69 SER A C 1
ATOM 546 O O . SER A 1 69 ? 15.101 -9.655 -21.646 1.00 64.69 69 SER A O 1
#

Sequence (69 aa):
MALIEIEIMLKWENGVSFEMTEKEDDGAVVSIIKVEENANIASIWPHIREVCKAQIEGYLNRVGDEMKS

Mean predicted aligned error: 4.04 Å

pLDDT: mean 91.81, std 7.82, range [60.34, 98.0]

Solvent-accessible surface area (backbone atoms only — not comparable to full-atom values): 4138 Å² total; per-residue (Å²): 132,81,90,84,49,78,49,77,47,79,48,73,41,96,51,37,36,43,35,38,34,37,27,49,66,97,50,70,78,42,79,77,45,78,47,82,32,88,72,52,42,76,79,52,38,70,58,54,50,51,53,54,49,54,53,55,51,50,52,53,51,51,53,53,54,62,73,74,107

Nearest PDB structures (foldseek):
  6l0v-assembly1_A  TM=4.794E-01  e=4.230E+00  Arabidopsis thaliana
  7p91-assembly1_a  TM=4.823E-01  e=3.979E+00  Thermotoga maritima MSB8
  6s0x-assembly1_v  TM=4.001E-01  e=2.759E+00  Staphylococcus aureus
  2fl4-assembly1_A-2  TM=3.760E-01  e=5.080E+00  Enterococcus faecalis V583
  8kei-assembly1_D  TM=3.590E-01  e=3.979E+00  Homo sapiens